Protein AF-A0AAW7YSE6-F1 (afdb_monomer_lite)

Foldseek 3Di:
DPADQQWDWDDDDFDDAPDQAAPPQGGASQFADKDFDDQQFFWCPRRITIGGHPNHDGIDGGDGPDGDDPVCNVVRVPDDPPDDDDDDDDDDD

Secondary structure (DSSP, 8-state):
---BTTEEE---PPP--SSS--GGG-SSTTEEEEEEPPTTBEEEETTEEEEE-TTS-SEEEE----B--GGGHHHHTT--TT-----------

InterPro domains:
  IPR003778 Carboxyltransferase domain, subdomain A and B [PF02626] (2-88)
  IPR003778 Carboxyltransferase domain, subdomain A and B [SM00797] (1-92)
  IPR029000 Cyclophilin-like domain superfamily [G3DSA:2.40.100.10] (1-93)
  IPR029000 Cyclophilin-like domain superfamily [SSF50891] (2-92)

Sequence (93 aa):
FNSSRTGVRLIGPKPEWARTDGGEAGLHPSNIHDNAYAVGSIDFTGDMPVILGPDGPSLGGFVCPATIIKADLWKMGQLKAGDEISFIPVTIP

pLDDT: mean 96.02, std 5.2, range [55.16, 98.56]

Organism: NCBI:txid3062664

Structure (mmCIF, N/CA/C/O backbone):
data_AF-A0AAW7YSE6-F1
#
_entry.id   AF-A0AAW7YSE6-F1
#
loop_
_atom_site.group_PDB
_atom_site.id
_atom_site.type_symbol
_atom_site.label_atom_id
_atom_site.label_alt_id
_atom_site.label_comp_id
_atom_site.label_asym_id
_atom_site.label_entity_id
_atom_site.label_seq_id
_atom_site.pdbx_PDB_ins_code
_atom_site.Cartn_x
_atom_site.Cartn_y
_atom_site.Cartn_z
_atom_site.occupancy
_atom_site.B_iso_or_equiv
_atom_site.auth_seq_id
_atom_site.auth_comp_id
_atom_site.auth_asym_id
_atom_site.auth_atom_id
_atom_site.pdbx_PDB_model_num
ATOM 1 N N . PHE A 1 1 ? 9.201 -7.770 13.092 1.00 55.16 1 PHE A N 1
ATOM 2 C CA . PHE A 1 1 ? 10.064 -6.586 13.281 1.00 55.16 1 PHE A CA 1
ATOM 3 C C . PHE A 1 1 ? 9.823 -5.451 12.286 1.00 55.16 1 PHE A C 1
ATOM 5 O O . PHE A 1 1 ? 10.251 -4.349 12.582 1.00 55.16 1 PHE A O 1
ATOM 12 N N . ASN A 1 2 ? 9.104 -5.649 11.171 1.00 84.38 2 ASN A N 1
ATOM 13 C CA . ASN A 1 2 ? 9.025 -4.620 10.122 1.00 84.38 2 ASN A CA 1
ATOM 14 C C . ASN A 1 2 ? 7.652 -3.929 10.002 1.00 84.38 2 ASN A C 1
ATOM 16 O O . ASN A 1 2 ? 7.347 -3.406 8.935 1.00 84.38 2 ASN A O 1
ATOM 20 N N . SER A 1 3 ? 6.851 -3.923 11.073 1.00 95.00 3 SER A N 1
ATOM 21 C CA . SER A 1 3 ? 5.585 -3.180 11.153 1.00 95.00 3 SER A CA 1
ATOM 22 C C . SER A 1 3 ? 5.656 -2.183 12.306 1.00 95.00 3 SER A C 1
ATOM 24 O O . SER A 1 3 ? 6.143 -2.523 13.385 1.00 95.00 3 SER A O 1
ATOM 26 N N . SER A 1 4 ? 5.203 -0.956 12.070 1.00 96.44 4 SER A N 1
ATOM 27 C CA . SER A 1 4 ? 5.203 0.140 13.042 1.00 96.44 4 SER A CA 1
ATOM 28 C C . SER A 1 4 ? 4.081 1.134 12.712 1.00 96.44 4 SER A C 1
ATOM 30 O O . SER A 1 4 ? 3.228 0.866 11.868 1.00 96.44 4 SER A O 1
ATOM 32 N N . ARG A 1 5 ? 4.077 2.310 13.349 1.00 97.31 5 ARG A N 1
ATOM 33 C CA . ARG A 1 5 ? 3.120 3.382 13.035 1.00 97.31 5 ARG A CA 1
ATOM 34 C C . ARG A 1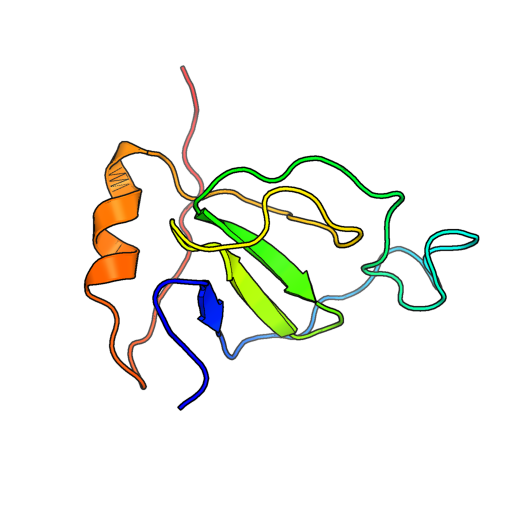 5 ? 3.265 3.950 11.617 1.00 97.31 5 ARG A C 1
ATOM 36 O O . ARG A 1 5 ? 2.320 4.573 11.137 1.00 97.31 5 ARG A O 1
ATOM 43 N N . THR A 1 6 ? 4.396 3.720 10.943 1.00 97.06 6 THR A N 1
ATOM 44 C CA . THR A 1 6 ? 4.582 4.117 9.537 1.00 97.06 6 THR A CA 1
ATOM 45 C C . THR A 1 6 ? 3.851 3.183 8.573 1.00 97.06 6 THR A C 1
ATOM 47 O O . THR A 1 6 ? 3.430 3.600 7.498 1.00 97.06 6 THR A O 1
ATOM 50 N N . GLY A 1 7 ? 3.643 1.926 8.966 1.00 97.31 7 GLY A N 1
ATOM 51 C CA . GLY A 1 7 ? 2.874 0.970 8.189 1.00 97.31 7 GLY A CA 1
ATOM 52 C C . GLY A 1 7 ? 2.959 -0.457 8.713 1.00 97.31 7 GLY A C 1
ATOM 53 O O . GLY A 1 7 ? 3.864 -0.827 9.467 1.00 97.31 7 GLY A O 1
ATOM 54 N N . VAL A 1 8 ? 1.997 -1.269 8.284 1.00 97.69 8 VAL A N 1
ATOM 55 C CA . VAL A 1 8 ? 1.904 -2.692 8.616 1.00 97.69 8 VAL A CA 1
ATOM 56 C C . VAL A 1 8 ? 2.248 -3.503 7.376 1.00 97.69 8 VAL A C 1
ATOM 58 O O . VAL A 1 8 ? 1.517 -3.471 6.389 1.00 97.69 8 VAL A O 1
ATOM 61 N N . ARG A 1 9 ? 3.369 -4.227 7.415 1.00 96.62 9 ARG A N 1
ATOM 62 C CA . ARG A 1 9 ? 3.770 -5.112 6.316 1.00 96.62 9 ARG A CA 1
ATOM 63 C C . ARG A 1 9 ? 2.950 -6.386 6.320 1.00 96.62 9 ARG A C 1
ATOM 65 O O . ARG A 1 9 ? 2.721 -6.970 7.379 1.00 96.62 9 ARG A O 1
ATOM 72 N N . LEU A 1 10 ? 2.583 -6.825 5.126 1.00 96.06 10 LEU A N 1
ATOM 73 C CA . LEU A 1 10 ? 1.806 -8.031 4.903 1.00 96.06 10 LEU A CA 1
ATOM 74 C C . LEU A 1 10 ? 2.633 -9.051 4.119 1.00 96.06 10 LEU A C 1
ATOM 76 O O . LEU A 1 10 ? 3.504 -8.700 3.325 1.00 96.06 10 LEU A O 1
ATOM 80 N N . ILE A 1 11 ? 2.346 -10.327 4.356 1.00 95.19 11 ILE A N 1
ATOM 81 C CA . ILE A 1 11 ? 2.872 -11.449 3.580 1.00 95.19 11 ILE A CA 1
ATOM 82 C C . ILE A 1 11 ? 1.667 -12.105 2.916 1.00 95.19 11 ILE A C 1
ATOM 84 O O . ILE A 1 11 ? 0.684 -12.403 3.590 1.00 95.19 11 ILE A O 1
ATOM 88 N N . GLY A 1 12 ? 1.723 -12.293 1.601 1.00 91.75 12 GLY A N 1
ATOM 89 C CA . GLY A 1 12 ? 0.581 -12.760 0.826 1.00 91.75 12 GLY A CA 1
ATOM 90 C C . GLY A 1 12 ? 0.948 -13.134 -0.610 1.00 91.75 12 GLY A C 1
ATOM 91 O O . GLY A 1 12 ? 2.137 -13.231 -0.932 1.00 91.75 12 GLY A O 1
ATOM 92 N N . PRO A 1 13 ? -0.058 -13.371 -1.468 1.00 93.12 13 PRO A N 1
ATOM 93 C CA . PRO A 1 13 ? 0.170 -13.700 -2.869 1.00 93.12 13 PRO A CA 1
ATOM 94 C C . PRO A 1 13 ? 0.892 -12.556 -3.586 1.00 93.12 13 PRO A C 1
ATOM 96 O O . PRO A 1 13 ? 0.632 -11.379 -3.329 1.00 93.12 13 PRO A O 1
ATOM 99 N N . LYS A 1 14 ? 1.789 -12.917 -4.506 1.00 91.94 14 LYS A N 1
ATOM 100 C CA . LYS A 1 14 ? 2.441 -11.943 -5.383 1.00 91.94 14 LYS A CA 1
ATOM 101 C C . LYS A 1 14 ? 1.450 -11.454 -6.443 1.00 91.94 14 LYS A C 1
ATOM 103 O O . LYS A 1 14 ? 0.708 -12.285 -6.969 1.00 91.94 14 LYS A O 1
ATOM 108 N N . PRO A 1 15 ? 1.440 -10.155 -6.779 1.00 94.31 15 PRO A N 1
ATOM 109 C CA . PRO A 1 15 ? 0.621 -9.653 -7.872 1.00 94.31 15 PRO A CA 1
ATOM 110 C C . PRO A 1 15 ? 1.044 -10.238 -9.217 1.00 94.31 15 PRO A C 1
ATOM 112 O O . PRO A 1 15 ? 2.230 -10.438 -9.481 1.00 94.31 15 PRO A O 1
ATOM 115 N N . GLU A 1 16 ? 0.069 -10.430 -10.096 1.00 96.94 16 GLU A N 1
ATOM 116 C CA . GLU A 1 16 ? 0.319 -10.563 -11.526 1.00 96.94 16 GLU A CA 1
ATOM 117 C C . GLU A 1 16 ? 0.231 -9.174 -12.154 1.00 96.94 16 GLU A C 1
ATOM 119 O O . GLU A 1 16 ? -0.824 -8.535 -12.169 1.00 96.94 16 GLU A O 1
ATOM 124 N N . TRP A 1 17 ? 1.367 -8.668 -12.622 1.00 97.88 17 TRP A N 1
ATOM 125 C CA . TRP A 1 17 ? 1.456 -7.311 -13.141 1.00 97.88 17 TRP A CA 1
ATOM 126 C C . TRP A 1 17 ? 0.978 -7.227 -14.591 1.00 97.88 17 TRP A C 1
ATOM 128 O O . TRP A 1 17 ? 1.430 -7.971 -15.457 1.00 97.88 17 TRP A O 1
ATOM 138 N N . ALA A 1 18 ? 0.112 -6.252 -14.876 1.00 97.88 18 ALA A N 1
ATOM 139 C CA . ALA A 1 18 ? -0.395 -5.994 -16.227 1.00 97.88 18 ALA A CA 1
ATOM 140 C C . ALA A 1 18 ? 0.625 -5.309 -17.159 1.00 97.88 18 ALA A C 1
ATOM 142 O O . ALA A 1 18 ? 0.370 -5.157 -18.352 1.00 97.88 18 ALA A O 1
ATOM 143 N N . ARG A 1 19 ? 1.760 -4.853 -16.619 1.00 98.06 19 ARG A N 1
ATOM 144 C CA . ARG A 1 19 ? 2.832 -4.164 -17.349 1.00 98.06 19 ARG A CA 1
ATOM 145 C C . ARG A 1 19 ? 4.162 -4.854 -17.080 1.00 98.06 19 ARG A C 1
ATOM 147 O O . ARG A 1 19 ? 4.341 -5.454 -16.023 1.00 98.06 19 ARG A O 1
ATOM 154 N N . THR A 1 20 ? 5.094 -4.732 -18.018 1.00 97.81 20 THR A N 1
ATOM 155 C CA . THR A 1 20 ? 6.463 -5.251 -17.877 1.00 97.81 20 THR A CA 1
ATOM 156 C C . THR A 1 20 ? 7.346 -4.367 -17.004 1.00 97.81 20 THR A C 1
ATOM 158 O O . THR A 1 20 ? 8.273 -4.874 -16.380 1.00 97.81 20 THR A O 1
ATOM 161 N N . ASP A 1 21 ? 7.046 -3.069 -16.940 1.00 98.19 21 ASP A N 1
ATOM 162 C CA . ASP A 1 21 ? 7.790 -2.065 -16.183 1.00 98.19 21 ASP A CA 1
ATOM 163 C C . ASP A 1 21 ? 6.922 -0.823 -15.891 1.00 98.19 21 ASP A C 1
ATOM 165 O O . ASP A 1 21 ? 5.777 -0.712 -16.347 1.00 98.19 21 ASP A O 1
ATOM 169 N N . GLY A 1 22 ? 7.448 0.094 -15.074 1.00 98.12 22 GLY A N 1
ATOM 170 C CA . GLY A 1 22 ? 6.834 1.386 -14.760 1.00 98.12 22 GLY A CA 1
ATOM 171 C C . GLY A 1 22 ? 7.343 2.552 -15.618 1.00 98.12 22 GLY A C 1
ATOM 172 O O . GLY A 1 22 ? 7.005 3.700 -15.328 1.00 98.12 22 GLY A O 1
ATOM 173 N N . GLY A 1 23 ? 8.135 2.290 -16.664 1.00 98.12 23 GLY A N 1
ATOM 174 C CA . GLY A 1 23 ? 8.712 3.315 -17.530 1.00 98.12 23 GLY A CA 1
ATOM 175 C C . GLY A 1 23 ? 9.603 4.308 -16.779 1.00 98.12 23 GLY A C 1
ATOM 176 O O . GLY A 1 23 ? 10.457 3.926 -15.976 1.00 98.12 23 GLY A O 1
ATOM 177 N N . GLU A 1 24 ? 9.393 5.603 -17.031 1.00 97.88 24 GLU A N 1
ATOM 178 C CA . GLU A 1 24 ? 10.161 6.698 -16.415 1.00 97.88 24 GLU A CA 1
ATOM 179 C C . GLU A 1 24 ? 10.006 6.770 -14.888 1.00 97.88 24 GLU A C 1
ATOM 181 O O . GLU A 1 24 ? 10.899 7.266 -14.206 1.00 97.88 24 GLU A O 1
ATOM 186 N N . ALA A 1 25 ? 8.911 6.235 -14.340 1.00 97.31 25 ALA A N 1
ATOM 187 C CA . ALA A 1 25 ? 8.694 6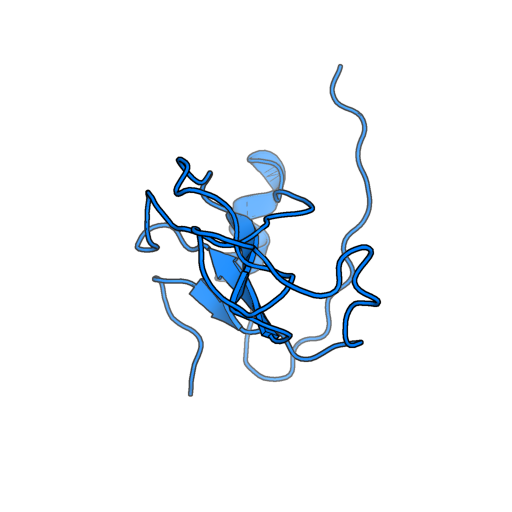.150 -12.897 1.00 97.31 25 ALA A CA 1
ATOM 188 C C . ALA A 1 25 ? 9.508 5.028 -12.219 1.00 97.31 25 ALA A C 1
ATOM 190 O O . ALA A 1 25 ? 9.512 4.902 -10.997 1.00 97.31 25 ALA A O 1
ATOM 191 N N . GLY A 1 26 ? 10.206 4.202 -13.005 1.00 97.69 26 GLY A N 1
ATOM 192 C CA . GLY A 1 26 ? 11.105 3.151 -12.545 1.00 97.69 26 GLY A CA 1
ATOM 193 C C . GLY A 1 26 ? 10.748 1.776 -13.110 1.00 97.69 26 GLY A C 1
ATOM 194 O O . GLY A 1 26 ? 9.618 1.511 -13.500 1.00 97.69 26 GLY A O 1
ATOM 195 N N . LEU A 1 27 ? 11.712 0.855 -13.084 1.00 97.62 27 LEU A N 1
ATOM 196 C CA . LEU A 1 27 ? 11.619 -0.408 -13.828 1.00 97.62 27 LEU A CA 1
ATOM 197 C C . LEU A 1 27 ? 10.617 -1.430 -13.276 1.00 97.62 27 LEU A C 1
ATOM 199 O O . LEU A 1 27 ? 10.164 -2.282 -14.028 1.00 97.62 27 LEU A O 1
ATOM 203 N N . HIS A 1 28 ? 10.275 -1.396 -11.986 1.00 98.31 28 HIS A N 1
ATOM 204 C CA . HIS A 1 28 ? 9.330 -2.371 -11.442 1.00 98.31 28 HIS A CA 1
ATOM 205 C C . HIS A 1 28 ? 7.891 -2.039 -11.889 1.00 98.31 28 HIS A C 1
ATOM 207 O O . HIS A 1 28 ? 7.507 -0.872 -11.819 1.00 98.31 28 HIS A O 1
ATOM 213 N N . PRO A 1 29 ? 7.052 -3.015 -12.290 1.00 98.31 29 PRO A N 1
ATOM 214 C CA . PRO A 1 29 ? 5.685 -2.749 -12.764 1.00 98.31 29 PRO A CA 1
ATOM 215 C C . PRO A 1 29 ? 4.748 -2.062 -11.762 1.00 98.31 29 PRO A C 1
ATOM 217 O O . PRO A 1 29 ? 3.763 -1.434 -12.166 1.00 98.31 29 PRO A O 1
ATOM 220 N N . SER A 1 30 ? 5.048 -2.180 -10.466 1.00 98.12 30 SER A N 1
ATOM 221 C CA . SER A 1 30 ? 4.333 -1.480 -9.393 1.00 98.12 30 SER A CA 1
ATOM 222 C C . SER A 1 30 ? 4.578 0.030 -9.398 1.00 98.12 30 SER A C 1
ATOM 224 O O . SER A 1 30 ? 3.838 0.750 -8.733 1.00 98.12 30 SER A O 1
ATOM 226 N N . ASN A 1 31 ? 5.606 0.505 -10.108 1.00 98.56 31 ASN A N 1
ATOM 227 C CA . ASN A 1 31 ? 5.987 1.908 -10.106 1.00 98.56 31 ASN A CA 1
ATOM 228 C C . ASN A 1 31 ? 5.031 2.755 -10.950 1.00 98.56 31 ASN A C 1
ATOM 230 O O . ASN A 1 31 ? 4.675 2.402 -12.080 1.00 98.56 31 ASN A O 1
ATOM 234 N N . ILE A 1 32 ? 4.655 3.906 -10.413 1.00 98.38 32 ILE A N 1
ATOM 235 C CA . ILE A 1 32 ? 3.869 4.956 -11.060 1.00 98.38 32 ILE A CA 1
ATOM 236 C C . ILE A 1 32 ? 4.528 6.301 -10.792 1.00 98.38 32 ILE A C 1
ATOM 238 O O . ILE A 1 32 ? 5.293 6.433 -9.842 1.00 98.38 32 ILE A O 1
ATOM 242 N N . HIS A 1 33 ? 4.236 7.303 -11.620 1.00 98.31 33 HIS A N 1
ATOM 243 C CA . HIS A 1 33 ? 4.636 8.665 -11.284 1.00 98.31 33 HIS A CA 1
ATOM 244 C C . HIS A 1 33 ? 4.044 9.045 -9.931 1.00 98.31 33 HIS A C 1
ATOM 246 O O . HIS A 1 33 ? 2.862 8.789 -9.689 1.00 98.31 33 HIS A O 1
ATOM 252 N N . ASP A 1 34 ? 4.879 9.643 -9.089 1.00 97.12 34 ASP A N 1
ATOM 253 C CA . ASP A 1 34 ? 4.546 9.886 -7.698 1.00 97.12 34 ASP A CA 1
ATOM 254 C C . ASP A 1 34 ? 3.194 10.584 -7.529 1.0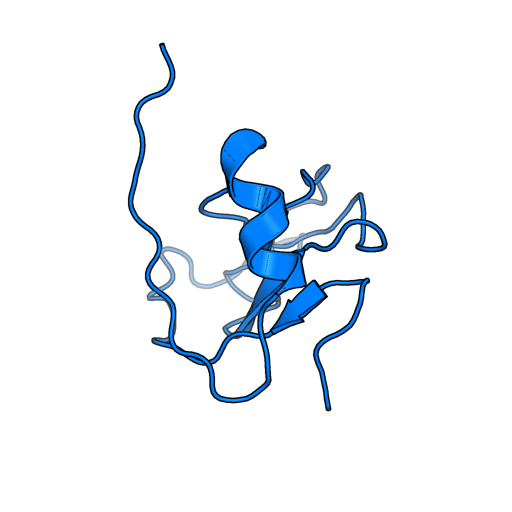0 97.12 34 ASP A C 1
ATOM 256 O O . ASP A 1 34 ? 2.897 11.598 -8.170 1.00 97.12 34 ASP A O 1
ATOM 260 N N . ASN A 1 35 ? 2.378 10.050 -6.626 1.00 96.31 35 ASN A N 1
ATOM 261 C CA . ASN A 1 35 ? 1.083 10.604 -6.275 1.00 96.31 35 ASN A CA 1
ATOM 262 C C . ASN A 1 35 ? 0.889 10.642 -4.757 1.00 96.31 35 ASN A C 1
ATOM 264 O O . ASN A 1 35 ? 1.648 10.062 -3.982 1.00 96.31 35 ASN A O 1
ATOM 268 N N . ALA A 1 36 ? -0.137 11.375 -4.327 1.00 97.62 36 ALA A N 1
ATOM 269 C CA . ALA A 1 36 ? -0.512 11.413 -2.924 1.00 97.62 36 ALA A CA 1
ATOM 270 C C . ALA A 1 36 ? -1.204 10.106 -2.507 1.00 97.62 36 ALA A C 1
ATOM 272 O O . ALA A 1 36 ? -2.080 9.602 -3.213 1.00 97.62 36 ALA A O 1
ATOM 273 N N . TYR A 1 37 ? -0.866 9.616 -1.319 1.00 98.06 37 TYR A N 1
ATOM 274 C CA . TYR A 1 37 ? -1.483 8.453 -0.700 1.00 98.06 37 TYR A CA 1
ATOM 275 C C . TYR A 1 37 ? -2.482 8.833 0.387 1.00 98.06 37 TYR A C 1
ATOM 277 O O . TYR A 1 37 ? -2.323 9.820 1.107 1.00 98.06 37 TYR A O 1
ATOM 285 N N . ALA A 1 38 ? -3.497 7.988 0.557 1.00 97.25 38 ALA A N 1
ATOM 286 C CA . ALA A 1 38 ? -4.379 8.039 1.714 1.00 97.25 38 ALA A CA 1
ATOM 287 C C . ALA A 1 38 ? -3.840 7.151 2.849 1.00 97.25 38 ALA A C 1
ATOM 289 O O . ALA A 1 38 ? -3.302 6.068 2.604 1.00 97.25 38 ALA A O 1
ATOM 290 N N . VAL A 1 39 ? -4.053 7.561 4.102 1.00 98.12 39 VAL A N 1
ATOM 291 C CA . VAL A 1 39 ? -3.807 6.697 5.269 1.00 98.12 39 VAL A CA 1
ATOM 292 C C . VAL A 1 39 ? -4.666 5.435 5.152 1.00 98.12 39 VAL A C 1
ATOM 294 O O . VAL A 1 39 ? -5.861 5.520 4.869 1.00 98.12 39 VAL A O 1
ATOM 297 N N . GLY A 1 40 ? -4.060 4.267 5.366 1.00 98.12 40 GLY A N 1
ATOM 298 C CA . GLY A 1 40 ? -4.699 2.963 5.192 1.00 98.12 40 GLY A CA 1
ATOM 299 C C . GLY A 1 40 ? -4.695 2.429 3.760 1.00 98.12 40 GLY A C 1
ATOM 300 O O . GLY A 1 40 ? -5.318 1.396 3.512 1.00 98.12 40 GLY A O 1
ATOM 301 N N . SER A 1 41 ? -4.027 3.101 2.816 1.00 98.31 41 SER A N 1
ATOM 302 C CA . SER A 1 41 ? -3.802 2.542 1.477 1.00 98.31 41 SER A CA 1
ATOM 303 C C . SER A 1 41 ? -2.935 1.291 1.559 1.00 98.31 41 SER A C 1
ATOM 305 O O . SER A 1 41 ? -2.027 1.212 2.388 1.00 98.31 41 SER A O 1
ATOM 3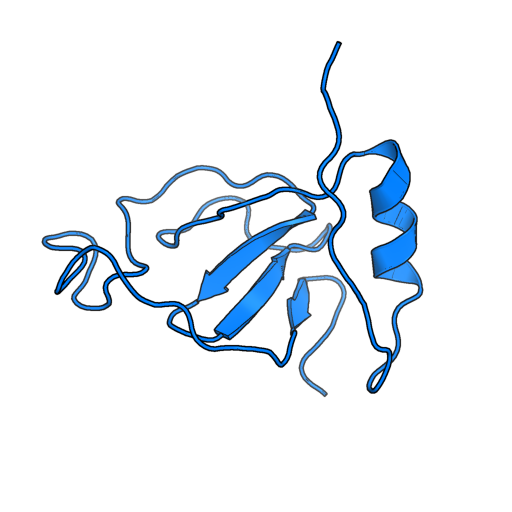07 N N . ILE A 1 42 ? -3.237 0.312 0.712 1.00 97.75 42 ILE A N 1
ATOM 308 C CA . ILE A 1 42 ? -2.451 -0.910 0.558 1.00 97.75 42 ILE A CA 1
ATOM 309 C C . ILE A 1 42 ? -1.423 -0.635 -0.533 1.00 97.75 42 ILE A C 1
ATOM 311 O O . ILE A 1 42 ? -1.724 -0.793 -1.708 1.00 97.75 42 ILE A O 1
ATOM 315 N N . ASP A 1 43 ? -0.241 -0.181 -0.144 1.00 97.75 43 ASP A N 1
ATOM 316 C CA . ASP A 1 43 ? 0.846 0.186 -1.048 1.00 97.75 43 ASP A CA 1
ATOM 317 C C . ASP A 1 43 ? 1.690 -1.039 -1.421 1.00 97.75 43 ASP A C 1
ATOM 319 O O . ASP A 1 43 ? 2.069 -1.827 -0.550 1.00 97.75 43 ASP A O 1
ATOM 323 N N . PHE A 1 44 ? 1.976 -1.216 -2.711 1.00 97.50 44 PHE A N 1
ATOM 324 C CA . PHE A 1 44 ? 2.839 -2.289 -3.210 1.00 97.50 44 PHE A CA 1
ATOM 325 C C . PHE A 1 44 ? 4.247 -1.767 -3.522 1.00 97.50 44 PHE A C 1
ATOM 327 O O . PHE A 1 44 ? 4.565 -1.429 -4.666 1.00 97.50 44 PHE A O 1
ATOM 334 N N . THR A 1 45 ? 5.122 -1.769 -2.508 1.00 94.31 45 THR A N 1
ATOM 335 C CA . THR A 1 45 ? 6.557 -1.468 -2.661 1.00 94.31 45 THR A CA 1
ATOM 336 C C . THR A 1 45 ? 7.263 -2.623 -3.380 1.00 94.31 45 THR A C 1
ATOM 338 O O . THR A 1 45 ? 7.887 -3.487 -2.753 1.00 94.31 45 THR A O 1
ATOM 341 N N . GLY A 1 46 ? 7.100 -2.696 -4.698 1.00 96.00 46 GLY A N 1
ATOM 342 C CA . GLY A 1 46 ? 7.418 -3.892 -5.472 1.00 96.00 46 GLY A CA 1
ATOM 343 C C . GLY A 1 46 ? 6.341 -4.965 -5.290 1.00 96.00 46 GLY A C 1
ATOM 344 O O . GLY A 1 46 ? 5.151 -4.670 -5.283 1.00 96.00 46 GLY A O 1
ATOM 345 N N . ASP A 1 47 ? 6.753 -6.213 -5.080 1.00 96.06 47 ASP A N 1
ATOM 346 C CA . ASP A 1 47 ? 5.832 -7.338 -4.839 1.00 96.06 47 ASP A CA 1
ATOM 347 C C . ASP A 1 47 ? 5.372 -7.469 -3.372 1.00 96.06 47 ASP A C 1
ATOM 349 O O . ASP A 1 47 ? 4.707 -8.441 -3.013 1.00 96.06 47 ASP A O 1
ATOM 353 N N . MET A 1 48 ? 5.764 -6.538 -2.495 1.00 93.44 48 MET A N 1
ATOM 354 C CA . MET A 1 48 ? 5.492 -6.605 -1.055 1.00 93.44 48 MET A CA 1
ATOM 355 C C . MET A 1 48 ? 4.449 -5.560 -0.627 1.00 93.44 48 MET A C 1
ATOM 357 O O . MET A 1 48 ? 4.759 -4.368 -0.670 1.00 93.44 48 MET A O 1
ATOM 361 N N . PRO A 1 49 ? 3.256 -5.979 -0.162 1.00 96.19 49 PRO A N 1
ATOM 362 C CA . PRO A 1 49 ? 2.219 -5.059 0.292 1.00 96.19 49 PRO A CA 1
ATOM 363 C C . PRO A 1 49 ? 2.458 -4.499 1.702 1.00 96.19 49 PRO A C 1
ATOM 365 O O . PRO A 1 49 ? 2.884 -5.205 2.627 1.00 96.19 49 PRO A O 1
ATOM 368 N N . VAL A 1 50 ? 2.102 -3.227 1.889 1.00 97.19 50 VAL A N 1
ATOM 369 C CA . VAL A 1 50 ? 2.148 -2.501 3.163 1.00 97.19 50 VAL A CA 1
ATOM 370 C C . VAL A 1 50 ? 0.873 -1.678 3.337 1.00 97.19 50 VAL A C 1
ATOM 372 O O . VAL A 1 50 ? 0.519 -0.888 2.471 1.00 97.19 50 VAL A O 1
ATOM 375 N N . ILE A 1 51 ? 0.190 -1.807 4.475 1.00 98.00 51 ILE A N 1
ATOM 376 C CA . ILE A 1 51 ? -0.869 -0.861 4.855 1.00 98.00 51 ILE A CA 1
ATOM 377 C C . ILE A 1 51 ? -0.190 0.403 5.384 1.00 98.00 51 ILE A C 1
ATOM 379 O O . ILE A 1 51 ? 0.503 0.335 6.403 1.00 98.00 51 ILE A O 1
ATOM 383 N N . LEU A 1 52 ? -0.388 1.545 4.730 1.00 98.19 52 LEU A N 1
ATOM 384 C CA . LEU A 1 52 ? 0.214 2.812 5.147 1.00 98.19 52 LEU A CA 1
ATOM 385 C C . LEU A 1 52 ? -0.404 3.308 6.457 1.00 98.19 52 LEU A C 1
ATOM 387 O O . LEU A 1 52 ? -1.618 3.486 6.565 1.00 98.19 52 LEU A O 1
ATOM 391 N N . GLY A 1 53 ? 0.442 3.517 7.464 1.00 97.88 53 GLY A N 1
ATOM 392 C CA . GLY A 1 53 ? 0.013 3.948 8.788 1.00 97.88 53 GLY A CA 1
ATOM 393 C C . GLY A 1 53 ? -0.171 5.461 8.914 1.00 97.88 53 GLY A C 1
ATOM 394 O O . GLY A 1 53 ? 0.106 6.207 7.976 1.00 97.88 53 GLY A O 1
ATOM 395 N N . PRO A 1 54 ? -0.634 5.941 10.081 1.00 97.38 54 PRO A N 1
ATOM 396 C CA . PRO A 1 54 ? -0.823 7.370 10.333 1.00 97.38 54 PRO A CA 1
ATOM 397 C C . PRO A 1 54 ? 0.485 8.176 10.311 1.00 97.38 54 PRO A C 1
ATOM 399 O O . PRO A 1 54 ? 0.438 9.371 10.041 1.00 97.38 54 PRO A O 1
ATOM 402 N N . ASP A 1 55 ? 1.630 7.529 10.557 1.00 98.00 55 ASP A N 1
ATOM 403 C CA . ASP A 1 55 ? 2.962 8.141 10.431 1.00 98.00 55 ASP A CA 1
ATOM 404 C C . ASP A 1 55 ? 3.649 7.707 9.117 1.00 98.00 55 ASP A C 1
ATOM 406 O O . ASP A 1 55 ? 4.876 7.719 9.005 1.00 98.00 55 ASP A O 1
ATOM 410 N N . GLY A 1 56 ? 2.869 7.204 8.155 1.00 95.81 56 GLY A N 1
ATOM 411 C CA . GLY A 1 56 ? 3.346 6.715 6.866 1.00 95.81 56 GLY A CA 1
ATOM 412 C C . GLY A 1 56 ? 3.661 7.834 5.867 1.00 95.81 56 GLY A C 1
ATOM 413 O O . GLY A 1 56 ? 3.382 9.008 6.123 1.00 95.81 56 GLY A O 1
ATOM 414 N N . PRO A 1 57 ? 4.250 7.485 4.711 1.00 96.69 57 PRO A N 1
ATOM 415 C CA . PRO A 1 57 ? 4.498 8.439 3.636 1.00 96.69 57 PRO A CA 1
ATOM 416 C C . PRO A 1 57 ? 3.186 9.018 3.091 1.00 96.69 57 PRO A C 1
ATOM 418 O O . PRO A 1 57 ? 2.185 8.313 2.968 1.00 96.69 57 PRO A O 1
ATOM 421 N N . SER A 1 58 ? 3.211 10.302 2.733 1.00 93.69 58 SER A N 1
ATOM 422 C CA . SER A 1 58 ? 2.079 10.996 2.106 1.00 93.69 58 SER A CA 1
ATOM 423 C C . SER A 1 58 ? 2.149 11.025 0.581 1.00 93.69 58 SER A C 1
ATOM 425 O O . SER A 1 58 ? 1.115 11.185 -0.058 1.00 93.69 58 SER A O 1
ATOM 427 N N . LEU A 1 59 ? 3.343 10.890 0.002 1.00 96.88 59 LEU A N 1
ATOM 428 C CA . LEU A 1 59 ? 3.598 10.876 -1.435 1.00 96.88 59 LEU A CA 1
ATOM 429 C C . LEU A 1 59 ? 4.561 9.731 -1.754 1.00 96.88 59 LEU A C 1
ATOM 431 O O . LEU A 1 59 ? 5.515 9.508 -1.003 1.00 96.88 59 LEU A O 1
ATOM 435 N N . GLY A 1 60 ? 4.303 9.012 -2.842 1.00 97.12 60 GLY A N 1
ATOM 436 C CA . GLY A 1 60 ? 5.169 7.935 -3.309 1.00 97.12 60 GLY A CA 1
ATOM 437 C C . GLY A 1 60 ? 4.808 7.452 -4.708 1.00 97.12 60 GLY A C 1
ATOM 438 O O . GLY A 1 60 ? 3.794 7.855 -5.271 1.00 97.12 60 GLY A O 1
ATOM 439 N N . GLY A 1 61 ? 5.681 6.618 -5.268 1.00 98.00 61 GLY A N 1
ATOM 440 C CA . GLY A 1 61 ? 5.635 6.175 -6.662 1.00 98.00 61 GLY A CA 1
ATOM 441 C C . GLY A 1 61 ? 5.202 4.726 -6.846 1.00 98.00 61 GLY A C 1
ATOM 442 O O . GLY A 1 61 ? 5.664 4.077 -7.776 1.00 98.00 61 GLY A O 1
ATOM 443 N N . PHE A 1 62 ? 4.361 4.180 -5.968 1.00 98.25 62 PHE A N 1
ATOM 444 C CA . PHE A 1 62 ? 3.873 2.802 -6.042 1.00 98.25 62 PHE A CA 1
ATOM 445 C C . PHE A 1 62 ? 2.346 2.737 -6.118 1.00 98.25 62 PHE A C 1
ATOM 447 O O . PHE A 1 62 ? 1.622 3.557 -5.557 1.00 98.25 62 PHE A O 1
ATOM 454 N N . VAL A 1 63 ? 1.825 1.733 -6.819 1.00 98.00 63 VAL A N 1
ATOM 455 C CA . VAL A 1 63 ? 0.375 1.533 -6.915 1.00 98.00 63 VAL A CA 1
ATOM 456 C C . VAL A 1 63 ? -0.250 1.125 -5.577 1.00 98.00 63 VAL A C 1
ATOM 458 O O . VAL A 1 63 ? 0.278 0.289 -4.842 1.00 98.00 63 VAL A O 1
ATOM 461 N N . CYS A 1 64 ? -1.446 1.660 -5.327 1.00 98.00 64 CYS A N 1
ATOM 462 C CA . CYS A 1 64 ? -2.305 1.309 -4.199 1.00 98.00 64 CYS A CA 1
ATOM 463 C C . CYS A 1 64 ? -3.666 0.787 -4.707 1.00 98.00 64 CYS A C 1
ATOM 465 O O . CYS A 1 64 ? -4.542 1.602 -4.999 1.00 98.00 64 CYS A O 1
ATOM 467 N N . PRO A 1 65 ? -3.892 -0.536 -4.849 1.00 96.31 65 PRO A N 1
ATOM 468 C CA . PRO A 1 65 ? -5.139 -1.069 -5.412 1.00 96.31 65 PRO A CA 1
ATOM 469 C C . PRO A 1 65 ? -6.381 -0.883 -4.528 1.00 96.31 65 PRO A C 1
ATOM 471 O O . PRO A 1 65 ? -7.498 -0.966 -5.032 1.00 96.31 65 PRO A O 1
ATOM 474 N N . ALA A 1 66 ? -6.217 -0.664 -3.222 1.00 97.00 66 ALA A N 1
ATOM 475 C CA . ALA A 1 66 ? -7.330 -0.430 -2.306 1.00 97.00 66 ALA A CA 1
ATOM 476 C C . ALA A 1 66 ? -6.896 0.384 -1.079 1.00 97.00 66 ALA A C 1
ATOM 478 O O . ALA A 1 66 ? -5.713 0.460 -0.740 1.00 97.00 66 ALA A O 1
ATOM 479 N N . THR A 1 67 ? -7.883 0.956 -0.390 1.00 97.62 67 THR A N 1
ATOM 480 C CA . THR A 1 67 ? -7.699 1.750 0.830 1.00 97.62 67 THR A CA 1
ATOM 481 C C . THR 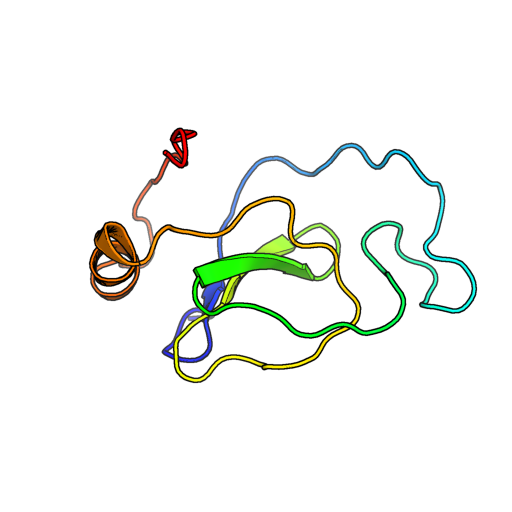A 1 67 ? -8.696 1.293 1.887 1.00 97.62 67 THR A C 1
ATOM 483 O O . THR A 1 67 ? -9.888 1.155 1.609 1.00 97.62 67 THR A O 1
ATOM 486 N N . ILE A 1 68 ? -8.217 1.068 3.112 1.00 98.00 68 ILE A N 1
ATOM 487 C CA . ILE A 1 68 ? -9.080 0.767 4.257 1.00 98.00 68 ILE A CA 1
ATOM 488 C C . ILE A 1 68 ? -9.979 1.977 4.527 1.00 98.00 68 ILE A C 1
ATOM 490 O O . ILE A 1 68 ? -9.502 3.101 4.688 1.00 98.00 68 ILE A O 1
ATOM 494 N N . ILE A 1 69 ? -11.291 1.753 4.613 1.00 97.12 69 ILE A N 1
ATOM 495 C CA . ILE A 1 69 ? -12.233 2.822 4.944 1.00 97.12 69 ILE A CA 1
ATOM 496 C C . ILE A 1 69 ? -11.944 3.406 6.325 1.00 97.12 69 ILE A C 1
ATOM 498 O O . ILE A 1 69 ? -11.561 2.701 7.259 1.00 97.12 69 ILE A O 1
ATOM 502 N N . LYS A 1 70 ? -12.234 4.698 6.495 1.00 96.31 70 LYS A N 1
ATOM 503 C CA . LYS A 1 70 ? -12.005 5.405 7.761 1.00 96.31 70 LYS A CA 1
ATOM 504 C C . LYS A 1 70 ? -12.619 4.695 8.976 1.00 96.31 70 LYS A C 1
ATOM 506 O O . LYS A 1 70 ? -11.998 4.672 10.034 1.00 96.31 70 LYS A O 1
ATOM 511 N N . ALA A 1 71 ? -13.805 4.104 8.817 1.00 96.81 71 ALA A N 1
ATOM 512 C CA . ALA A 1 71 ? -14.506 3.382 9.881 1.00 96.81 71 ALA A CA 1
ATOM 513 C C . ALA A 1 71 ? -13.752 2.135 10.386 1.00 96.81 71 ALA A C 1
ATOM 515 O O . ALA A 1 71 ? -13.933 1.743 11.536 1.00 96.81 71 ALA A O 1
ATOM 516 N N . ASP A 1 72 ? -12.867 1.561 9.566 1.00 97.75 72 ASP A N 1
ATOM 517 C CA . ASP A 1 72 ? -12.126 0.333 9.862 1.00 97.75 72 ASP A CA 1
ATOM 518 C C . ASP A 1 72 ? -10.633 0.560 10.139 1.00 97.75 72 ASP A C 1
ATOM 520 O O . ASP A 1 72 ? -9.948 -0.373 10.558 1.00 97.75 72 ASP A O 1
ATOM 524 N N . LEU A 1 73 ? -10.118 1.788 9.991 1.00 97.31 73 LEU A N 1
ATOM 525 C CA . LEU A 1 73 ? -8.699 2.105 10.227 1.00 97.31 73 LEU A CA 1
ATOM 526 C C . LEU A 1 73 ? -8.210 1.722 11.630 1.00 97.31 73 LEU A C 1
ATOM 528 O O . LEU A 1 73 ? -7.037 1.419 11.818 1.00 97.31 73 LEU A O 1
ATOM 532 N N . TRP A 1 74 ? -9.080 1.701 12.637 1.00 97.81 74 TRP A N 1
ATOM 533 C CA . TRP A 1 74 ? -8.675 1.294 13.984 1.00 97.81 74 TRP A CA 1
ATOM 534 C C . TRP A 1 74 ? -8.213 -0.174 14.042 1.00 97.81 74 TRP A C 1
ATOM 536 O O . TRP A 1 74 ? -7.356 -0.504 14.864 1.00 97.81 74 TRP A O 1
ATOM 546 N N . LYS A 1 75 ? -8.724 -1.041 13.151 1.00 98.06 75 LYS A N 1
ATOM 547 C CA . LYS A 1 75 ? -8.397 -2.474 13.115 1.00 98.06 75 LYS A CA 1
ATOM 548 C C . LYS A 1 75 ? -6.910 -2.697 12.844 1.00 98.06 75 LYS A C 1
ATOM 550 O O . LYS A 1 75 ? -6.294 -3.517 13.518 1.00 98.06 75 LYS A O 1
ATOM 555 N N . MET A 1 76 ? -6.296 -1.917 11.943 1.00 95.88 76 MET A N 1
ATOM 556 C CA . MET A 1 76 ? -4.853 -2.040 11.667 1.00 95.88 76 MET A CA 1
ATOM 557 C C . MET A 1 76 ? -3.979 -1.686 12.878 1.00 95.88 76 MET A C 1
ATOM 559 O O . MET A 1 76 ? -2.889 -2.229 13.023 1.00 95.88 76 MET A O 1
ATOM 563 N N . GLY A 1 77 ? -4.465 -0.821 13.776 1.00 96.62 77 GLY A N 1
ATOM 564 C CA . GLY A 1 77 ? -3.766 -0.460 15.012 1.00 96.62 77 GLY A CA 1
ATOM 565 C C . GLY A 1 77 ? -3.776 -1.556 16.081 1.00 96.62 77 GLY A C 1
ATOM 566 O O . GLY A 1 77 ? -3.092 -1.409 17.090 1.00 96.62 77 GLY A O 1
ATOM 567 N N . GLN A 1 78 ? -4.548 -2.628 15.881 1.00 97.88 78 GLN A N 1
ATOM 568 C CA . GLN A 1 78 ? -4.622 -3.776 16.790 1.00 97.88 78 GLN A CA 1
ATOM 569 C C . GLN A 1 78 ? -3.860 -5.005 16.278 1.00 97.88 78 GLN A C 1
ATOM 571 O O . GLN A 1 78 ? -3.726 -5.974 17.025 1.00 97.88 78 GLN A O 1
ATOM 576 N N . LEU A 1 79 ? -3.351 -4.962 15.040 1.00 97.06 79 LEU A N 1
ATOM 577 C CA . LEU A 1 79 ? -2.648 -6.087 14.432 1.00 97.06 79 LEU A CA 1
ATOM 578 C C . LEU A 1 79 ? -1.330 -6.385 15.145 1.00 97.06 79 LEU A C 1
ATOM 580 O O . LEU A 1 79 ? -0.557 -5.491 15.501 1.00 97.06 79 LEU A O 1
ATOM 584 N N . LYS A 1 80 ? -1.051 -7.675 15.288 1.00 95.88 80 LYS A N 1
ATOM 585 C CA . LYS A 1 80 ? 0.192 -8.230 15.812 1.00 95.88 80 LYS A CA 1
ATOM 586 C C . LYS A 1 80 ? 0.871 -9.065 14.735 1.00 95.88 80 LYS A C 1
ATOM 588 O O . LYS A 1 80 ? 0.269 -9.493 13.754 1.00 95.88 80 LYS A O 1
ATOM 593 N N . ALA A 1 81 ? 2.171 -9.284 14.904 1.00 94.38 81 ALA A N 1
ATOM 594 C CA . ALA A 1 81 ? 2.902 -10.165 14.004 1.00 94.38 81 ALA A CA 1
ATOM 595 C C . ALA A 1 81 ? 2.309 -11.582 14.063 1.00 94.38 81 ALA A C 1
ATOM 597 O O . ALA A 1 81 ? 2.187 -12.143 15.149 1.00 94.38 81 ALA A O 1
ATOM 598 N N . GLY A 1 82 ? 1.985 -12.138 12.896 1.00 95.31 82 GLY A N 1
ATOM 599 C CA . GLY A 1 82 ? 1.351 -13.451 12.770 1.00 95.31 82 GLY A CA 1
ATOM 600 C C . GLY A 1 82 ? -0.174 -13.414 12.662 1.00 95.31 82 GLY A C 1
ATOM 601 O O . GLY A 1 82 ? -0.753 -14.456 12.381 1.00 95.31 82 GLY A O 1
ATOM 602 N N . ASP A 1 83 ? -0.817 -12.255 12.835 1.00 97.12 83 ASP A N 1
ATOM 603 C CA . ASP A 1 83 ? -2.253 -12.133 12.577 1.00 97.12 83 ASP A CA 1
ATOM 604 C C . ASP A 1 83 ? -2.557 -12.339 11.086 1.00 97.12 83 ASP A C 1
ATOM 606 O O . ASP A 1 83 ? -1.847 -11.835 10.208 1.00 97.12 83 ASP A O 1
ATOM 610 N N . GLU A 1 84 ? -3.653 -13.042 10.808 1.00 97.25 84 GLU A N 1
ATOM 611 C CA . GLU A 1 84 ? -4.193 -13.217 9.464 1.00 97.25 84 GLU A CA 1
ATOM 612 C C . GLU A 1 84 ? -5.337 -12.231 9.223 1.00 97.25 84 GLU A C 1
ATOM 614 O O . GLU A 1 84 ? -6.196 -12.017 10.082 1.00 97.25 84 GLU A O 1
ATOM 619 N N . ILE A 1 85 ? -5.360 -11.629 8.035 1.00 96.88 85 ILE A N 1
ATOM 620 C CA . ILE A 1 85 ? -6.402 -10.687 7.629 1.00 96.88 85 ILE A CA 1
ATOM 621 C C . ILE A 1 85 ? -6.893 -11.001 6.221 1.00 96.88 85 ILE A C 1
ATOM 623 O O . ILE A 1 85 ? -6.193 -11.600 5.407 1.00 96.88 85 ILE A O 1
ATOM 627 N N . SER A 1 86 ? -8.103 -10.553 5.913 1.00 97.06 86 SER A N 1
ATOM 628 C CA . SER A 1 86 ? -8.652 -10.551 4.559 1.00 97.06 86 SER A CA 1
ATOM 629 C C . SER A 1 86 ? 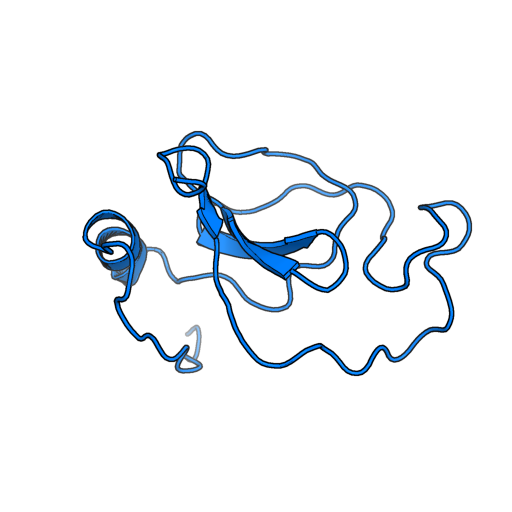-9.336 -9.217 4.309 1.00 97.06 86 SER A C 1
ATOM 631 O O . SER A 1 86 ? -10.094 -8.732 5.151 1.00 97.06 86 SER A O 1
ATOM 633 N N . PHE A 1 87 ? -9.057 -8.612 3.157 1.00 97.31 87 PHE A N 1
ATOM 634 C CA . PHE A 1 87 ? -9.719 -7.382 2.740 1.00 97.31 87 PHE A CA 1
ATOM 635 C C . PHE A 1 87 ? -11.058 -7.719 2.095 1.00 97.31 87 PHE A C 1
ATOM 637 O O . PHE A 1 87 ? -11.116 -8.515 1.160 1.00 97.31 87 PHE A O 1
ATOM 644 N N . ILE A 1 88 ? -12.127 -7.105 2.597 1.00 97.56 88 ILE A N 1
ATOM 645 C CA . ILE A 1 88 ? -13.479 -7.278 2.067 1.00 97.56 88 ILE A CA 1
ATOM 646 C C . ILE A 1 88 ? -13.866 -5.991 1.333 1.00 97.56 88 ILE A C 1
ATOM 648 O O . ILE A 1 88 ? -13.786 -4.918 1.939 1.00 97.56 88 ILE A O 1
ATOM 652 N N . PRO A 1 89 ? -14.255 -6.061 0.046 1.00 97.19 89 PRO A N 1
ATOM 653 C CA . PRO A 1 89 ? -14.692 -4.882 -0.684 1.00 97.19 89 PRO A CA 1
ATOM 654 C C . PRO A 1 89 ? -15.964 -4.312 -0.053 1.00 97.19 89 PRO A C 1
ATOM 656 O O . PRO A 1 89 ? -16.850 -5.048 0.381 1.00 97.19 89 PRO A O 1
ATOM 659 N N . VAL A 1 90 ? -16.061 -2.986 -0.037 1.00 96.31 90 VAL A N 1
ATOM 660 C CA . VAL A 1 90 ? -17.236 -2.256 0.444 1.00 96.31 90 VAL A CA 1
ATOM 661 C C . VAL A 1 90 ? -17.711 -1.284 -0.625 1.00 96.31 90 VAL A C 1
ATOM 663 O O . VAL A 1 90 ? -16.921 -0.796 -1.432 1.00 96.31 90 VAL A O 1
ATOM 666 N N . THR A 1 91 ? -19.006 -0.991 -0.626 1.00 94.69 91 THR A N 1
ATOM 667 C CA . THR A 1 91 ? -19.600 0.021 -1.502 1.00 94.69 91 THR A CA 1
ATOM 668 C C . THR A 1 91 ? -19.583 1.378 -0.814 1.00 94.69 91 THR A C 1
ATOM 670 O O . THR A 1 91 ? -19.986 1.493 0.345 1.00 94.69 91 THR A O 1
ATOM 673 N N . ILE A 1 92 ? -19.150 2.407 -1.536 1.00 87.31 92 ILE A N 1
ATOM 674 C CA . ILE A 1 92 ? -19.330 3.798 -1.116 1.00 87.31 92 ILE A CA 1
ATOM 675 C C . ILE A 1 92 ? -20.742 4.228 -1.558 1.00 87.31 92 ILE A C 1
ATOM 677 O O . ILE A 1 92 ? -21.133 3.856 -2.668 1.00 87.31 92 ILE A O 1
ATOM 681 N N . PRO A 1 93 ? -21.516 4.923 -0.704 1.00 76.56 93 PRO A N 1
ATOM 682 C CA . PRO A 1 93 ? -22.810 5.494 -1.081 1.00 76.56 93 PRO A CA 1
ATOM 683 C C . PRO A 1 93 ? -22.726 6.490 -2.241 1.00 76.56 93 PRO A C 1
ATOM 685 O O . PRO A 1 93 ? -21.689 7.185 -2.348 1.00 76.56 93 PRO A O 1
#

Radius of gyration: 13.47 Å; chains: 1; bounding box: 34×25×35 Å